Protein AF-A0A3A8Z750-F1 (afdb_monomer)

Mean predicted aligned error: 11.38 Å

Solvent-accessible surface area (backbone atoms only — not comparable to full-atom values): 9007 Å² total; per-residue (Å²): 142,83,85,89,85,87,78,86,77,90,74,85,86,83,93,83,89,53,94,69,50,56,61,55,52,51,47,48,49,50,58,48,46,75,74,40,60,53,28,70,48,101,90,44,81,44,61,47,42,86,49,72,64,25,49,49,54,48,50,43,41,75,72,67,35,56,34,18,37,61,33,31,79,100,75,48,74,70,70,60,39,34,72,31,28,74,56,58,64,84,42,88,62,36,44,39,32,52,20,48,86,62,98,58,68,35,32,43,37,34,25,33,62,43,86,90,65,70,56,27,20,26,62,22,57,66,32,93,92,22,64,18,55,38,61,28,38,38,36,41,62,63,40,52,50,73,76,48,76,43,69,58,90,119

Structure (mmCIF, N/CA/C/O backbone):
data_AF-A0A3A8Z750-F1
#
_entry.id   AF-A0A3A8Z750-F1
#
loop_
_atom_site.group_PDB
_atom_site.id
_atom_site.type_symbol
_atom_site.label_atom_id
_atom_site.label_alt_id
_atom_site.label_comp_id
_atom_site.label_asym_id
_atom_site.label_entity_id
_atom_site.label_seq_id
_atom_site.pdbx_PDB_ins_code
_atom_site.Cartn_x
_atom_site.Cartn_y
_atom_site.Cartn_z
_atom_site.occupancy
_atom_site.B_iso_or_equiv
_atom_site.auth_seq_id
_atom_site.auth_comp_id
_atom_site.auth_asym_id
_atom_site.auth_atom_id
_atom_site.pdbx_PDB_model_num
ATOM 1 N N . MET A 1 1 ? -1.100 32.991 44.584 1.00 43.75 1 MET A N 1
ATOM 2 C CA . MET A 1 1 ? -0.904 33.542 43.227 1.00 43.75 1 MET A CA 1
ATOM 3 C C . MET A 1 1 ? 0.562 33.380 42.850 1.00 43.75 1 MET A C 1
ATOM 5 O O . MET A 1 1 ? 1.384 34.099 43.400 1.00 43.75 1 MET A O 1
ATOM 9 N N . ARG A 1 2 ? 0.875 32.387 42.008 1.00 34.81 2 ARG A N 1
ATOM 10 C CA . ARG A 1 2 ? 1.915 32.371 40.961 1.00 34.81 2 ARG A CA 1
ATOM 11 C C . ARG A 1 2 ? 1.995 30.949 40.407 1.00 34.81 2 ARG A C 1
ATOM 13 O O . ARG A 1 2 ? 2.361 30.015 41.109 1.00 34.81 2 ARG A O 1
ATOM 20 N N . ASP A 1 3 ? 1.528 30.859 39.175 1.00 40.97 3 ASP A N 1
ATOM 21 C CA . ASP A 1 3 ? 1.593 29.722 38.272 1.00 40.97 3 ASP A CA 1
ATOM 22 C C . ASP A 1 3 ? 2.973 29.667 37.588 1.00 40.97 3 ASP A C 1
ATOM 24 O O . ASP A 1 3 ? 3.748 30.622 37.685 1.00 40.97 3 ASP A O 1
ATOM 28 N N . VAL A 1 4 ? 3.177 28.606 36.799 1.00 41.97 4 VAL A N 1
ATOM 29 C CA . VAL A 1 4 ? 4.266 28.338 35.831 1.00 41.97 4 VAL A CA 1
ATOM 30 C C . VAL A 1 4 ? 5.440 27.492 36.346 1.00 41.97 4 VAL A C 1
ATOM 32 O O . VAL A 1 4 ? 6.392 27.981 36.945 1.00 41.97 4 VAL A O 1
ATOM 35 N N . LEU A 1 5 ? 5.433 26.218 35.936 1.00 34.69 5 LEU A N 1
ATOM 36 C CA . LEU A 1 5 ? 6.649 25.466 35.617 1.00 34.69 5 LEU A CA 1
ATOM 37 C C . LEU A 1 5 ? 6.402 24.593 34.378 1.00 34.69 5 LEU A C 1
ATOM 39 O O . LEU A 1 5 ? 5.949 23.453 34.429 1.00 34.69 5 LEU A O 1
ATOM 43 N N . THR A 1 6 ? 6.680 25.203 33.231 1.00 46.16 6 THR A N 1
ATOM 44 C CA . THR A 1 6 ? 7.028 24.550 31.969 1.00 46.16 6 THR A CA 1
ATOM 45 C C . THR A 1 6 ? 8.271 23.678 32.132 1.00 46.16 6 THR A C 1
ATOM 47 O O . THR A 1 6 ? 9.254 24.129 32.716 1.00 46.16 6 THR A O 1
ATOM 50 N N . GLY A 1 7 ? 8.273 22.499 31.502 1.00 31.23 7 GLY A N 1
ATOM 51 C CA . GLY A 1 7 ? 9.515 21.823 31.120 1.00 31.23 7 GLY A CA 1
ATOM 52 C C . GLY A 1 7 ? 9.517 20.309 31.293 1.00 31.23 7 GLY A C 1
ATOM 53 O O . GLY A 1 7 ? 10.269 19.794 32.111 1.00 31.23 7 GLY A O 1
ATOM 54 N N . VAL A 1 8 ? 8.754 19.568 30.481 1.00 39.09 8 VAL A N 1
ATOM 55 C CA . VAL A 1 8 ? 9.143 18.178 30.192 1.00 39.09 8 VAL A CA 1
ATOM 56 C C . VAL A 1 8 ? 10.177 18.235 29.076 1.00 39.09 8 VAL A C 1
ATOM 58 O O . VAL A 1 8 ? 9.853 18.403 27.901 1.00 39.09 8 VAL A O 1
ATOM 61 N N . VAL A 1 9 ? 11.439 18.154 29.488 1.00 33.75 9 VAL A N 1
ATOM 62 C CA . VAL A 1 9 ? 12.595 17.946 28.620 1.00 33.75 9 VAL A CA 1
ATOM 63 C C . VAL A 1 9 ? 12.466 16.559 27.991 1.00 33.75 9 VAL A C 1
ATOM 65 O O . VAL A 1 9 ? 12.569 15.543 28.672 1.00 33.75 9 VAL A O 1
ATOM 68 N N . VAL A 1 10 ? 12.238 16.510 26.679 1.00 44.19 10 VAL A N 1
ATOM 69 C CA . VAL A 1 10 ? 12.458 15.303 25.872 1.00 44.19 10 VAL A CA 1
ATOM 70 C C . VAL A 1 10 ? 13.932 15.316 25.468 1.00 44.19 10 VAL A C 1
ATOM 72 O O . VAL A 1 10 ? 14.299 15.841 24.421 1.00 44.19 10 VAL A O 1
ATOM 75 N N . GLY A 1 11 ? 14.783 14.810 26.360 1.00 30.34 11 GLY A N 1
ATOM 76 C CA . GLY A 1 11 ? 16.201 14.557 26.116 1.00 30.34 11 GLY A CA 1
ATOM 77 C C . GLY A 1 11 ? 16.417 13.066 25.877 1.00 30.34 11 GLY A C 1
ATOM 78 O O . GLY A 1 11 ? 15.990 12.243 26.683 1.00 30.34 11 GLY A O 1
ATOM 79 N N . GLY A 1 12 ? 17.019 12.723 24.740 1.00 32.91 12 GLY A N 1
ATOM 80 C CA . GLY A 1 12 ? 17.387 11.352 24.400 1.00 32.91 12 GLY A CA 1
ATOM 81 C C . GLY A 1 12 ? 18.725 10.902 24.998 1.00 32.91 12 GLY A C 1
ATOM 82 O O . GLY A 1 12 ? 19.451 11.691 25.592 1.00 32.91 12 GLY A O 1
ATOM 83 N N . LEU A 1 13 ? 19.039 9.639 24.681 1.00 38.62 13 LEU A N 1
ATOM 84 C CA . LEU A 1 13 ? 20.291 8.885 24.853 1.00 38.62 13 LEU A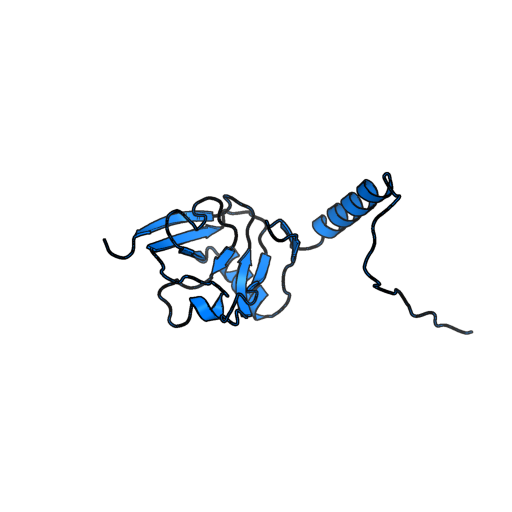 CA 1
ATOM 85 C C . LEU A 1 13 ? 20.601 8.270 26.225 1.00 38.62 13 LEU A C 1
ATOM 87 O O . LEU A 1 13 ? 20.612 8.932 27.252 1.00 38.62 13 LEU A O 1
ATOM 91 N N . GLY A 1 14 ? 21.038 7.007 26.163 1.00 27.53 14 GLY A N 1
ATOM 92 C CA . GLY A 1 14 ? 22.084 6.505 27.053 1.00 27.53 14 GLY A CA 1
ATOM 93 C C . GLY A 1 14 ? 21.645 5.412 28.013 1.00 27.53 14 GLY A C 1
ATOM 94 O O . GLY A 1 14 ? 21.078 5.663 29.064 1.00 27.53 14 GLY A O 1
ATOM 95 N N . SER A 1 15 ? 21.963 4.182 27.640 1.00 45.00 15 SER A N 1
ATOM 96 C CA . SER A 1 15 ? 21.886 2.944 28.411 1.00 45.00 15 SER A CA 1
ATOM 97 C C . SER A 1 15 ? 22.557 2.996 29.790 1.00 45.00 15 SER A C 1
ATOM 99 O O . SER A 1 15 ? 23.734 3.329 29.870 1.00 45.00 15 SER A O 1
ATOM 101 N N . ALA A 1 16 ? 21.836 2.545 30.825 1.00 38.50 16 ALA A N 1
ATOM 102 C CA . ALA A 1 16 ? 22.225 1.505 31.796 1.00 38.50 16 ALA A CA 1
ATOM 103 C C . ALA A 1 16 ? 21.460 1.693 33.119 1.00 38.50 16 ALA A C 1
ATOM 105 O O . ALA A 1 16 ? 21.566 2.733 33.760 1.00 38.50 16 ALA A O 1
ATOM 106 N N . GLY A 1 17 ? 20.733 0.653 33.547 1.00 33.22 17 GLY A N 1
ATOM 107 C CA . GLY A 1 17 ? 20.368 0.488 34.958 1.00 33.22 17 GLY A CA 1
ATOM 108 C C . GLY A 1 17 ? 18.890 0.551 35.340 1.00 33.22 17 GLY A C 1
ATOM 109 O O . GLY A 1 17 ? 18.599 1.088 36.395 1.00 33.22 17 GLY A O 1
ATOM 110 N N . PHE A 1 18 ? 17.950 -0.029 34.580 1.00 37.72 18 PHE A N 1
ATOM 111 C CA . PHE A 1 18 ? 16.591 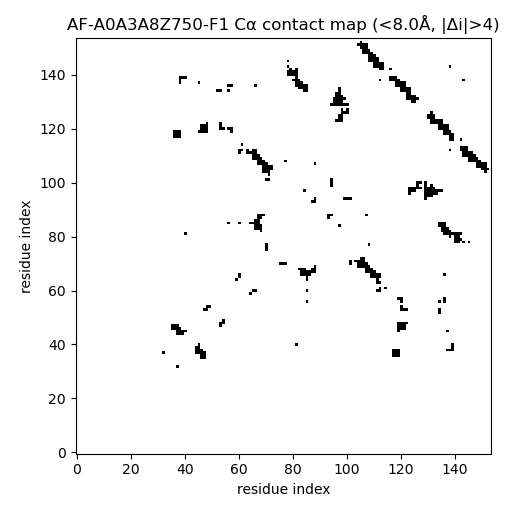-0.253 35.108 1.00 37.72 18 PHE A CA 1
ATOM 112 C C . PHE A 1 18 ? 15.945 -1.537 34.564 1.00 37.72 18 PHE A C 1
ATOM 114 O O . PHE A 1 18 ? 15.031 -1.491 33.742 1.00 37.72 18 PHE A O 1
ATOM 121 N N . TYR A 1 19 ? 16.360 -2.702 35.069 1.00 44.25 19 TYR A N 1
ATOM 122 C CA . TYR A 1 19 ? 15.699 -3.983 34.758 1.00 44.25 19 TYR A CA 1
ATOM 123 C C . TYR A 1 19 ? 14.230 -4.060 35.242 1.00 44.25 19 TYR A C 1
ATOM 125 O O . TYR A 1 19 ? 13.500 -4.957 34.835 1.00 44.25 19 TYR A O 1
ATOM 133 N N . GLY A 1 20 ? 13.761 -3.093 36.044 1.00 43.38 20 GLY A N 1
ATOM 134 C CA . GLY A 1 20 ? 12.347 -2.938 36.418 1.00 43.38 20 GLY A CA 1
ATOM 135 C C . GLY A 1 20 ? 11.563 -1.897 35.603 1.00 43.38 20 GLY A C 1
ATOM 136 O O . GLY A 1 20 ? 10.343 -2.008 35.492 1.00 43.38 20 GLY A O 1
ATOM 137 N N . ALA A 1 21 ? 12.228 -0.906 34.992 1.00 48.88 21 ALA A N 1
ATOM 138 C CA . ALA A 1 21 ? 11.529 0.146 34.249 1.00 48.88 21 ALA A CA 1
ATOM 139 C C . ALA A 1 21 ? 11.037 -0.340 32.885 1.00 48.88 21 ALA A C 1
ATOM 141 O O . ALA A 1 21 ? 10.003 0.149 32.451 1.00 48.88 21 ALA A O 1
ATOM 142 N N . GLY A 1 22 ? 11.706 -1.333 32.274 1.00 47.81 22 GLY A N 1
ATOM 143 C CA . GLY A 1 22 ? 11.341 -1.961 30.992 1.00 47.81 22 GLY A CA 1
ATOM 144 C C . GLY A 1 22 ? 9.889 -2.451 30.936 1.00 47.81 22 GLY A C 1
ATOM 145 O O . GLY A 1 22 ? 9.154 -2.139 30.010 1.00 47.81 22 GLY A O 1
ATOM 146 N N . LYS A 1 23 ? 9.414 -3.116 31.993 1.00 51.75 23 LYS A N 1
ATOM 147 C CA . LYS A 1 23 ? 8.023 -3.595 32.068 1.00 51.75 23 LYS A CA 1
ATOM 148 C C . LYS A 1 23 ? 7.013 -2.461 32.216 1.00 51.75 23 LYS A C 1
ATOM 150 O O . LYS A 1 23 ? 5.919 -2.556 31.674 1.00 51.75 23 LYS A O 1
ATOM 155 N N . ALA A 1 24 ? 7.363 -1.401 32.945 1.00 52.44 24 ALA A N 1
ATOM 156 C CA . ALA A 1 24 ? 6.486 -0.252 33.148 1.00 52.44 24 ALA A CA 1
ATOM 157 C C . ALA A 1 24 ? 6.425 0.642 31.902 1.00 52.44 24 ALA A C 1
ATOM 159 O O . ALA A 1 24 ? 5.350 1.127 31.566 1.00 52.44 24 ALA A O 1
ATOM 160 N N . VAL A 1 25 ? 7.540 0.812 31.183 1.00 54.00 25 VAL A N 1
ATOM 161 C CA . VAL A 1 25 ? 7.572 1.475 29.873 1.00 54.00 25 VAL A CA 1
ATOM 162 C C . VAL A 1 25 ? 6.858 0.627 28.825 1.00 54.00 25 VAL A C 1
ATOM 164 O O . VAL A 1 25 ? 6.008 1.174 28.142 1.00 54.00 25 VAL A O 1
ATOM 167 N N . ASP A 1 26 ? 7.047 -0.692 28.772 1.00 54.62 26 ASP A N 1
ATOM 168 C CA . ASP A 1 26 ? 6.291 -1.586 27.879 1.00 54.62 26 ASP A CA 1
ATOM 169 C C . ASP A 1 26 ? 4.794 -1.610 28.206 1.00 54.62 26 ASP A C 1
ATOM 171 O O . ASP A 1 26 ? 3.966 -1.628 27.302 1.00 54.62 26 ASP A O 1
ATOM 175 N N . ALA A 1 27 ? 4.415 -1.564 29.485 1.00 54.47 27 ALA A N 1
ATOM 176 C CA . ALA A 1 27 ? 3.020 -1.477 29.908 1.00 54.47 27 ALA A CA 1
ATOM 177 C C . ALA A 1 27 ? 2.425 -0.088 29.641 1.00 54.47 27 ALA A C 1
ATOM 179 O O . ALA A 1 27 ? 1.265 0.012 29.250 1.00 54.47 27 ALA A O 1
ATOM 180 N N . LEU A 1 28 ? 3.202 0.988 29.794 1.00 54.81 28 LEU A N 1
ATOM 181 C CA . LEU A 1 28 ? 2.785 2.345 29.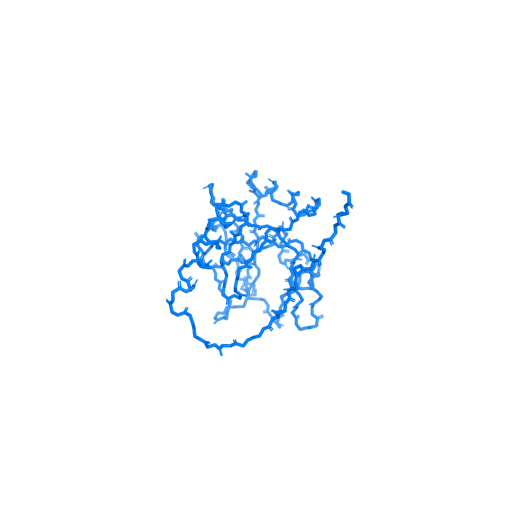446 1.00 54.81 28 LEU A CA 1
ATOM 182 C C . LEU A 1 28 ? 2.650 2.489 27.928 1.00 54.81 28 LEU A C 1
ATOM 184 O O . LEU A 1 28 ? 1.636 3.000 27.463 1.00 54.81 28 LEU A O 1
ATOM 188 N N . TRP A 1 29 ? 3.600 1.976 27.147 1.00 52.97 29 TRP A N 1
ATOM 189 C CA . TRP A 1 29 ? 3.508 1.888 25.693 1.00 52.97 29 TRP A CA 1
ATOM 190 C C . TRP A 1 29 ? 2.391 0.954 25.262 1.00 52.97 29 TRP A C 1
ATOM 192 O O . TRP A 1 29 ? 1.677 1.318 24.347 1.00 52.97 29 TRP A O 1
ATOM 202 N N . GLY A 1 30 ? 2.151 -0.169 25.934 1.00 51.78 30 GLY A N 1
ATOM 203 C CA . GLY A 1 30 ? 1.038 -1.083 25.667 1.00 51.78 30 GLY A CA 1
ATOM 204 C C . GLY A 1 30 ? -0.327 -0.465 25.985 1.00 51.78 30 GLY A C 1
ATOM 205 O O . GLY A 1 30 ? -1.272 -0.601 25.211 1.00 51.78 30 GLY A O 1
ATOM 206 N N . SER A 1 31 ? -0.426 0.302 27.071 1.00 52.25 31 SER A N 1
ATOM 207 C CA . SER A 1 31 ? -1.646 0.992 27.514 1.00 52.25 31 SER A CA 1
ATOM 208 C C . SER A 1 31 ? -1.932 2.256 26.686 1.00 52.25 31 SER A C 1
ATOM 210 O O . SER A 1 31 ? -3.076 2.547 26.325 1.00 52.25 31 SER A O 1
ATOM 212 N N . VAL A 1 32 ? -0.887 2.976 26.269 1.00 48.56 32 VAL A N 1
ATOM 213 C CA . VAL A 1 32 ? -0.969 4.080 25.301 1.00 48.56 32 VAL A CA 1
ATOM 214 C C . VAL A 1 32 ? -1.181 3.554 23.878 1.00 48.56 32 VAL A C 1
ATOM 216 O O . VAL A 1 32 ? -1.903 4.185 23.105 1.00 48.56 32 VAL A O 1
ATOM 219 N N . ALA A 1 33 ? -0.642 2.383 23.533 1.00 46.56 33 ALA A N 1
ATOM 220 C CA . ALA A 1 33 ? -0.872 1.720 22.254 1.00 46.56 33 ALA A CA 1
ATOM 221 C C . ALA A 1 33 ? -2.278 1.140 22.139 1.00 46.56 33 ALA A C 1
ATOM 223 O O . ALA A 1 33 ? -2.869 1.180 21.064 1.00 46.56 33 ALA A O 1
ATOM 224 N N . GLY A 1 34 ? -2.880 0.732 23.258 1.00 45.34 34 GLY A N 1
ATOM 225 C CA . GLY A 1 34 ? -4.312 0.457 23.343 1.00 45.34 34 GLY A CA 1
ATOM 226 C C . GLY A 1 34 ? -5.185 1.668 22.981 1.00 45.34 34 GLY A C 1
ATOM 227 O O . GLY A 1 34 ? -6.322 1.490 22.548 1.00 45.34 34 GLY A O 1
ATOM 228 N N . ARG A 1 35 ? -4.651 2.896 23.094 1.00 53.00 35 ARG A N 1
ATOM 229 C CA . ARG A 1 35 ? -5.348 4.164 22.797 1.00 53.00 35 ARG A CA 1
ATOM 230 C C . ARG A 1 35 ? -4.908 4.851 21.500 1.00 53.00 35 ARG A C 1
ATOM 232 O O . ARG A 1 35 ? -5.600 5.753 21.030 1.00 53.00 35 ARG A O 1
ATOM 239 N N . ARG A 1 36 ? -3.787 4.455 20.894 1.00 56.19 36 ARG A N 1
ATOM 240 C CA . ARG A 1 36 ? -3.269 5.041 19.648 1.00 56.19 36 ARG A CA 1
ATOM 241 C C . ARG A 1 36 ? -3.336 4.012 18.526 1.00 56.19 36 ARG A C 1
ATOM 243 O O . ARG A 1 36 ? -2.909 2.879 18.671 1.00 56.19 36 ARG A O 1
ATOM 250 N N . ASN A 1 37 ? -3.866 4.425 17.377 1.00 81.88 37 ASN A N 1
ATOM 251 C CA . ASN A 1 37 ? -3.791 3.640 16.148 1.00 81.88 37 ASN A CA 1
ATOM 252 C C . ASN A 1 37 ? -2.303 3.460 15.783 1.00 81.88 37 ASN A C 1
ATOM 254 O O . ASN A 1 37 ? -1.699 4.399 15.258 1.00 81.88 37 ASN A O 1
ATOM 258 N N . LEU A 1 38 ? -1.730 2.297 16.098 1.00 90.44 38 LEU A N 1
ATOM 259 C CA . LEU A 1 38 ? -0.325 1.941 15.891 1.00 90.44 38 LEU A CA 1
ATOM 260 C C . LEU A 1 38 ? -0.212 0.552 15.262 1.00 90.44 38 LEU A C 1
ATOM 262 O O . LEU A 1 38 ? -1.092 -0.287 15.456 1.00 90.44 38 LEU A O 1
ATOM 266 N N . VAL A 1 39 ? 0.886 0.319 14.550 1.00 92.38 39 VAL A N 1
ATOM 267 C CA . VAL A 1 39 ? 1.269 -0.987 14.003 1.00 92.38 39 VAL A CA 1
ATOM 268 C C . VAL A 1 39 ? 2.767 -1.182 14.210 1.00 92.38 39 VAL A C 1
ATOM 270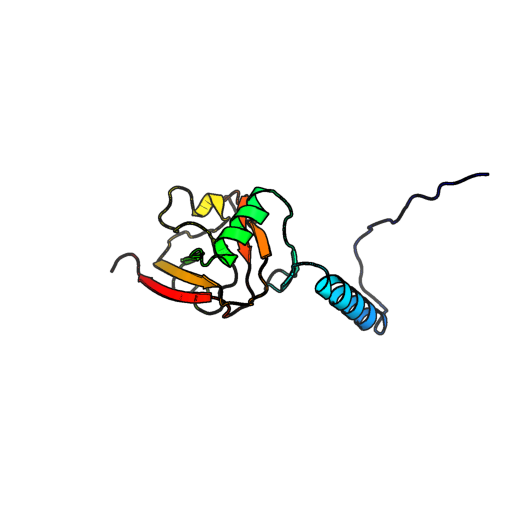 O O . VAL A 1 39 ? 3.551 -0.282 13.918 1.00 92.38 39 VAL A O 1
ATOM 273 N N . GLU A 1 40 ? 3.167 -2.344 14.715 1.00 92.00 40 GLU A N 1
ATOM 274 C CA . GLU A 1 40 ? 4.574 -2.731 14.811 1.00 92.00 40 GLU A CA 1
ATOM 275 C C . GLU A 1 40 ? 5.125 -3.095 13.427 1.00 92.00 40 GLU A C 1
ATOM 277 O O . GLU A 1 40 ? 4.462 -3.772 12.637 1.00 92.00 40 GLU A O 1
ATOM 282 N N . THR A 1 41 ? 6.334 -2.629 13.120 1.00 91.38 41 THR A N 1
ATOM 283 C CA . THR A 1 41 ? 7.034 -2.914 11.862 1.00 91.38 41 THR A CA 1
ATOM 284 C C . THR A 1 41 ? 8.495 -3.275 12.143 1.00 91.38 41 THR A C 1
ATOM 286 O O . THR A 1 41 ? 9.003 -2.910 13.204 1.00 91.38 41 THR A O 1
ATOM 289 N N . PRO A 1 42 ? 9.221 -3.883 11.184 1.00 88.88 42 PRO A N 1
ATOM 290 C CA . PRO A 1 42 ? 10.660 -4.123 11.289 1.00 88.88 42 PRO A CA 1
ATOM 291 C C . PRO A 1 42 ? 11.504 -2.877 11.589 1.00 88.88 42 PRO A C 1
ATOM 293 O O . PRO A 1 42 ? 12.641 -3.001 12.028 1.00 88.88 42 PRO A O 1
ATOM 296 N N . TYR A 1 43 ? 10.961 -1.678 11.357 1.00 85.50 43 TYR A N 1
ATOM 297 C CA . TYR A 1 43 ? 11.627 -0.395 11.597 1.00 85.50 43 TYR A CA 1
ATOM 298 C C . TYR A 1 43 ? 11.114 0.317 12.861 1.00 85.50 43 TYR A C 1
ATOM 300 O O . TYR A 1 43 ? 11.356 1.508 13.046 1.00 85.50 43 TYR A O 1
ATOM 308 N N . GLY A 1 44 ? 10.370 -0.392 13.716 1.00 88.81 44 GLY A N 1
ATOM 309 C CA . GLY A 1 44 ? 9.756 0.132 14.933 1.00 88.81 44 GLY A CA 1
ATOM 310 C C . GLY A 1 44 ? 8.271 0.470 14.780 1.00 88.81 44 GLY A C 1
ATOM 311 O O . GLY A 1 44 ? 7.599 0.080 13.819 1.00 88.81 44 GLY A O 1
ATOM 312 N N . MET A 1 45 ? 7.734 1.193 15.763 1.00 89.62 45 MET A N 1
ATOM 313 C CA . MET A 1 45 ? 6.304 1.490 15.851 1.00 89.62 45 MET A CA 1
ATOM 314 C C . MET A 1 45 ? 5.864 2.531 14.815 1.00 89.62 45 MET A C 1
ATOM 316 O O . MET A 1 45 ? 6.281 3.689 14.844 1.00 89.62 45 MET A O 1
ATOM 320 N N . ALA A 1 46 ? 4.953 2.140 13.926 1.00 90.56 46 ALA A N 1
ATOM 321 C CA . ALA A 1 46 ? 4.294 3.036 12.990 1.00 90.56 46 ALA A CA 1
ATOM 322 C C . ALA A 1 46 ? 3.053 3.671 13.628 1.00 90.56 46 ALA A C 1
ATOM 324 O O . ALA A 1 46 ? 2.174 2.975 14.135 1.00 90.56 46 ALA A O 1
ATOM 325 N N . VAL A 1 47 ? 2.958 5.002 13.571 1.00 91.56 47 VAL A N 1
ATOM 326 C CA . VAL A 1 47 ? 1.863 5.783 14.165 1.00 91.56 47 VAL A CA 1
ATOM 327 C C . VAL A 1 47 ? 0.936 6.320 13.077 1.00 91.56 47 VAL A C 1
ATOM 329 O O . VAL A 1 47 ? 1.393 6.811 12.045 1.00 91.56 47 VAL A O 1
ATOM 332 N N . GLN A 1 48 ? -0.374 6.283 13.322 1.00 94.50 48 GLN A N 1
ATOM 333 C CA . GLN A 1 48 ? -1.365 6.949 12.479 1.00 94.50 48 GLN A CA 1
ATOM 334 C C . GLN A 1 48 ? -1.096 8.451 12.340 1.00 94.50 48 GLN A C 1
ATOM 336 O O . GLN A 1 48 ? -1.059 9.181 13.330 1.00 94.50 48 GLN A O 1
ATOM 341 N N . ASN A 1 49 ? -1.053 8.931 11.098 1.00 93.56 49 ASN A N 1
ATOM 342 C CA . ASN A 1 49 ? -1.075 10.358 10.804 1.00 93.56 49 ASN A CA 1
ATOM 343 C C . ASN A 1 49 ? -2.521 10.900 10.808 1.00 93.56 49 ASN A C 1
ATOM 345 O O . ASN A 1 49 ? -3.447 10.238 10.340 1.00 93.56 49 ASN A O 1
ATOM 349 N N . ASN A 1 50 ? -2.737 12.103 11.346 1.00 91.69 50 ASN A N 1
ATOM 350 C CA . ASN A 1 50 ? -4.069 12.703 11.496 1.00 91.69 50 ASN A CA 1
ATOM 351 C C . ASN A 1 50 ? -4.482 13.654 10.361 1.00 91.69 50 ASN A C 1
ATOM 353 O O . ASN A 1 50 ? -5.562 14.243 10.447 1.00 91.69 50 ASN A O 1
ATOM 357 N N . SER A 1 51 ? -3.671 13.800 9.310 1.00 94.19 51 SER A N 1
ATOM 358 C CA . SER A 1 51 ? -4.009 14.644 8.164 1.00 94.19 51 SER A CA 1
ATOM 359 C C . SER A 1 51 ? -5.325 14.210 7.508 1.00 94.19 51 SER A C 1
ATOM 361 O O . SER A 1 51 ? -5.745 13.047 7.573 1.00 94.19 51 SER A O 1
ATOM 363 N N . LYS A 1 52 ? -5.995 15.163 6.851 1.00 95.88 52 LYS A N 1
ATOM 364 C CA . LYS A 1 52 ? -7.244 14.909 6.116 1.00 95.88 52 LYS A CA 1
ATOM 365 C C . LYS A 1 52 ? -7.061 13.797 5.080 1.00 95.88 52 LYS A C 1
ATOM 367 O O . LYS A 1 52 ? -7.919 12.927 4.952 1.00 95.88 52 LYS A O 1
ATOM 372 N N . GLU A 1 53 ? -5.928 13.805 4.385 1.00 94.81 53 GLU A N 1
ATOM 373 C CA . GLU A 1 53 ? -5.585 12.803 3.380 1.00 94.81 53 GLU A CA 1
ATOM 374 C C . GLU A 1 53 ? -5.371 11.416 3.999 1.00 94.81 53 GLU A C 1
ATOM 376 O O . GLU A 1 53 ? -5.986 10.447 3.550 1.00 94.81 53 GLU A O 1
ATOM 381 N N . ALA A 1 54 ? -4.618 11.322 5.102 1.00 95.19 54 ALA A N 1
ATOM 382 C CA . ALA A 1 54 ? -4.411 10.063 5.815 1.00 95.19 54 ALA A CA 1
ATOM 383 C C . ALA A 1 54 ? -5.743 9.441 6.262 1.00 95.19 54 ALA A C 1
ATOM 385 O O . ALA A 1 54 ? -5.993 8.247 6.056 1.00 95.19 54 ALA A O 1
ATOM 386 N N . ARG A 1 55 ? -6.645 10.261 6.814 1.00 96.12 55 ARG A N 1
ATOM 387 C CA . ARG A 1 55 ? -7.990 9.828 7.224 1.00 96.12 55 ARG A CA 1
ATOM 388 C C . ARG A 1 55 ? -8.855 9.402 6.038 1.00 96.12 55 ARG A C 1
ATOM 390 O O . ARG A 1 55 ? -9.598 8.428 6.164 1.00 96.12 55 ARG A O 1
ATOM 397 N N . ARG A 1 56 ? -8.746 10.082 4.891 1.00 97.50 56 ARG A N 1
ATOM 398 C CA . ARG A 1 56 ? -9.457 9.719 3.654 1.00 97.50 56 ARG A CA 1
ATOM 399 C C . ARG A 1 56 ? -9.033 8.339 3.158 1.00 97.50 56 ARG A C 1
ATOM 401 O O . ARG A 1 56 ? -9.904 7.502 2.938 1.00 97.50 56 ARG A O 1
ATOM 408 N N . ILE A 1 57 ? -7.729 8.076 3.053 1.00 97.62 57 ILE A N 1
ATOM 409 C CA . ILE A 1 57 ? -7.220 6.758 2.637 1.00 97.62 57 ILE A CA 1
ATOM 410 C C . ILE A 1 57 ? -7.625 5.674 3.639 1.00 97.62 57 ILE A C 1
ATOM 412 O O . ILE A 1 57 ? -8.078 4.601 3.250 1.00 97.62 57 ILE A O 1
ATOM 416 N N . LYS A 1 58 ? -7.573 5.974 4.941 1.00 96.75 58 LYS A N 1
ATOM 417 C CA . LYS A 1 58 ? -8.035 5.036 5.971 1.00 96.75 58 LYS A CA 1
ATOM 418 C C . LYS A 1 58 ? -9.515 4.684 5.816 1.00 96.75 58 LYS A C 1
ATOM 420 O O . LYS A 1 58 ? -9.879 3.523 5.987 1.00 96.75 58 LYS A O 1
ATOM 425 N N . LYS A 1 59 ? -10.368 5.661 5.490 1.00 97.00 59 LYS A N 1
ATOM 426 C CA . LYS A 1 59 ? -11.788 5.422 5.200 1.00 97.00 59 LYS A CA 1
ATOM 427 C C . LYS A 1 59 ? -11.963 4.566 3.942 1.00 97.00 59 LYS A C 1
ATOM 429 O O . LYS A 1 59 ? -12.711 3.600 4.008 1.00 97.00 59 LYS A O 1
ATOM 434 N N . TYR A 1 60 ? 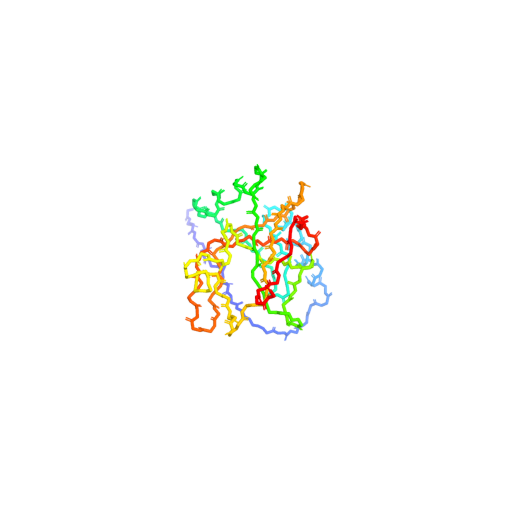-11.244 4.878 2.863 1.00 97.62 60 TYR A N 1
ATOM 435 C CA . TYR A 1 60 ? -11.259 4.104 1.616 1.00 97.62 60 TYR A CA 1
ATOM 436 C C . TYR A 1 60 ? -10.945 2.620 1.864 1.00 97.62 60 TYR A C 1
ATOM 438 O O . TYR A 1 60 ? -11.754 1.762 1.529 1.00 97.62 60 TYR A O 1
ATOM 446 N N . VAL A 1 61 ? -9.849 2.310 2.564 1.00 97.69 61 VAL A N 1
ATOM 447 C CA . VAL A 1 61 ? -9.479 0.915 2.865 1.00 97.69 61 VAL A CA 1
ATOM 448 C C . VAL A 1 61 ? -10.498 0.235 3.783 1.00 97.69 61 VAL A C 1
ATOM 450 O O . VAL A 1 61 ? -10.880 -0.907 3.543 1.00 97.69 61 VAL A O 1
ATOM 453 N N . LYS A 1 62 ? -11.026 0.939 4.796 1.00 95.94 62 LYS A N 1
ATOM 454 C CA . LYS A 1 62 ? -12.101 0.402 5.655 1.00 95.94 62 LYS A CA 1
ATOM 455 C C . LYS A 1 62 ? -13.385 0.066 4.890 1.00 95.94 62 LYS A C 1
ATOM 457 O O . LYS A 1 62 ? -14.159 -0.757 5.367 1.00 95.94 62 LYS A O 1
ATOM 462 N N . GLN A 1 63 ? -13.622 0.716 3.755 1.00 96.44 63 GLN A N 1
ATOM 463 C CA . GLN A 1 63 ? -14.781 0.494 2.891 1.00 96.44 63 GLN A CA 1
ATOM 464 C C . GLN A 1 63 ? -14.537 -0.590 1.828 1.00 96.44 63 GLN A C 1
ATOM 466 O O . GLN A 1 63 ? -15.363 -0.745 0.937 1.00 96.44 63 GLN A O 1
ATOM 471 N N . GLY A 1 64 ? -13.434 -1.343 1.917 1.00 95.81 64 GLY A N 1
ATOM 472 C CA . GLY A 1 64 ? -13.084 -2.367 0.929 1.00 95.81 64 GLY A CA 1
ATOM 473 C C . GLY A 1 64 ? -12.273 -1.824 -0.245 1.00 95.81 64 GLY A C 1
ATOM 474 O O . GLY A 1 64 ? -12.238 -2.438 -1.302 1.00 95.81 64 GLY A O 1
ATOM 475 N N . GLY A 1 65 ? -11.624 -0.669 -0.084 1.00 97.81 65 GLY A N 1
ATOM 476 C CA . GLY A 1 65 ? -10.663 -0.170 -1.058 1.00 97.81 65 GLY A CA 1
ATOM 477 C C . GLY A 1 65 ? -9.474 -1.119 -1.213 1.00 97.81 65 GLY A C 1
ATOM 478 O O . GLY A 1 65 ? -8.892 -1.551 -0.215 1.00 97.81 65 GLY A O 1
ATOM 479 N N . MET A 1 66 ? -9.112 -1.423 -2.459 1.00 97.75 66 MET A N 1
ATOM 480 C CA . MET A 1 66 ? -7.963 -2.268 -2.772 1.00 97.75 66 MET A CA 1
ATOM 481 C C . MET A 1 66 ? -6.659 -1.553 -2.409 1.00 97.75 66 MET A C 1
ATOM 483 O O . MET A 1 66 ? -6.529 -0.338 -2.604 1.00 97.75 66 MET A O 1
ATOM 487 N N . VAL A 1 67 ? -5.711 -2.320 -1.881 1.00 97.94 67 VAL A N 1
ATOM 488 C CA . VAL A 1 67 ? -4.345 -1.892 -1.593 1.00 97.94 67 VAL A CA 1
ATOM 489 C C . VAL A 1 67 ? -3.375 -2.638 -2.493 1.00 97.94 67 VAL A C 1
ATOM 491 O O . VAL A 1 67 ? -3.623 -3.783 -2.868 1.00 97.94 67 VAL A O 1
ATOM 494 N N . TYR A 1 68 ? -2.267 -1.989 -2.824 1.00 97.00 68 TYR A N 1
ATOM 495 C CA . TYR A 1 68 ? -1.333 -2.464 -3.830 1.00 97.00 68 TYR A CA 1
ATOM 496 C C . TYR A 1 68 ? 0.100 -2.449 -3.325 1.00 97.00 68 TYR A C 1
ATOM 498 O O . TYR A 1 68 ? 0.459 -1.679 -2.429 1.00 97.00 68 TYR A O 1
ATOM 506 N N . ARG A 1 69 ? 0.936 -3.285 -3.934 1.00 94.25 69 ARG A N 1
ATOM 507 C CA . ARG A 1 69 ? 2.376 -3.299 -3.706 1.00 94.25 69 ARG A CA 1
ATOM 508 C C . ARG A 1 69 ? 3.095 -3.792 -4.954 1.00 94.25 69 ARG A C 1
ATOM 510 O O . ARG A 1 69 ? 2.718 -4.798 -5.544 1.00 94.25 69 ARG A O 1
ATOM 517 N N . GLY A 1 70 ? 4.145 -3.072 -5.323 1.00 91.75 70 GLY A N 1
ATOM 518 C CA . GLY A 1 70 ? 5.158 -3.542 -6.259 1.00 91.75 70 GLY A CA 1
ATOM 519 C C . GLY A 1 70 ? 6.324 -4.155 -5.495 1.00 91.75 70 GLY A C 1
ATOM 520 O O . GLY A 1 70 ? 6.569 -3.777 -4.344 1.00 91.75 70 GLY A O 1
ATOM 521 N N . GLY A 1 71 ? 7.043 -5.08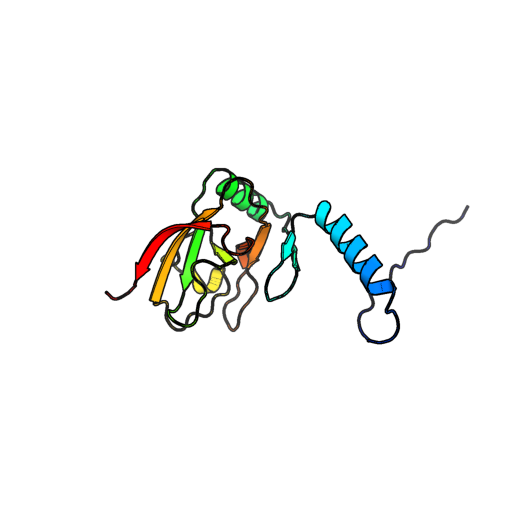0 -6.114 1.00 89.75 71 GLY A N 1
ATOM 522 C CA . GLY A 1 71 ? 8.255 -5.625 -5.522 1.00 89.75 71 GLY A CA 1
ATOM 523 C C . GLY A 1 71 ? 9.171 -6.308 -6.525 1.00 89.75 71 GLY A C 1
ATOM 524 O O . GLY A 1 71 ? 8.812 -6.545 -7.674 1.00 89.75 71 GLY A O 1
ATOM 525 N N . THR A 1 72 ? 10.375 -6.606 -6.052 1.00 88.62 72 THR A N 1
ATOM 526 C CA . THR A 1 72 ? 11.399 -7.394 -6.753 1.00 88.62 72 THR A CA 1
ATOM 527 C C . THR A 1 72 ? 11.375 -8.819 -6.195 1.00 88.62 72 THR A C 1
ATOM 529 O O . THR A 1 72 ? 11.402 -8.995 -4.967 1.00 88.62 72 THR A O 1
ATOM 532 N N . TYR A 1 73 ? 11.302 -9.829 -7.059 1.00 83.44 73 TYR A N 1
ATOM 533 C CA . TYR A 1 73 ? 11.275 -11.239 -6.673 1.00 83.44 73 TYR A CA 1
ATOM 534 C C . TYR A 1 73 ? 12.571 -11.619 -5.934 1.00 83.44 73 TYR A C 1
ATOM 536 O O . TYR A 1 73 ? 13.631 -11.043 -6.165 1.00 83.44 73 TYR A O 1
ATOM 544 N N . GLY A 1 74 ? 12.490 -12.514 -4.945 1.00 81.31 74 GLY A N 1
ATOM 545 C CA . GLY A 1 74 ? 13.637 -12.903 -4.105 1.00 81.31 74 GLY A CA 1
ATOM 546 C C . GLY A 1 74 ? 14.146 -11.842 -3.110 1.00 81.31 74 GLY A C 1
ATOM 547 O O . GLY A 1 74 ? 14.890 -12.184 -2.195 1.00 81.31 74 GLY A O 1
ATOM 548 N N . ARG A 1 75 ? 13.720 -10.574 -3.224 1.00 79.44 75 ARG A N 1
ATOM 549 C CA . ARG A 1 75 ? 14.112 -9.478 -2.312 1.00 79.44 75 ARG A CA 1
ATOM 550 C C . ARG A 1 75 ? 12.942 -8.915 -1.507 1.00 79.44 75 ARG A C 1
ATOM 552 O O . ARG A 1 75 ? 13.093 -8.590 -0.331 1.00 79.44 75 ARG A O 1
ATOM 559 N N . SER A 1 76 ? 11.783 -8.749 -2.140 1.00 79.00 76 SER A N 1
ATOM 560 C CA . SER A 1 76 ? 10.622 -8.074 -1.553 1.00 79.00 76 SER A CA 1
ATOM 561 C C . SER A 1 76 ? 9.607 -9.060 -0.981 1.00 79.00 76 SER A C 1
ATOM 563 O O . SER A 1 76 ? 9.196 -10.003 -1.651 1.00 79.00 76 SER A O 1
ATOM 565 N N . LYS A 1 77 ? 9.143 -8.775 0.239 1.00 81.00 77 LYS A N 1
ATOM 566 C CA . LYS A 1 77 ? 8.076 -9.503 0.944 1.00 81.00 77 LYS A CA 1
ATOM 567 C C . LYS A 1 77 ? 6.752 -9.469 0.165 1.00 81.00 77 LYS A C 1
ATOM 569 O O . LYS A 1 77 ? 6.393 -8.404 -0.347 1.00 81.00 77 LYS A O 1
ATOM 574 N N . ILE A 1 78 ? 6.049 -10.608 0.126 1.00 78.69 78 ILE A N 1
ATOM 575 C CA . ILE A 1 78 ? 4.786 -10.817 -0.612 1.00 78.69 78 ILE A CA 1
ATOM 576 C C . ILE A 1 78 ? 3.617 -10.977 0.376 1.00 78.69 78 ILE A C 1
ATOM 578 O O . ILE A 1 78 ? 2.900 -10.013 0.630 1.00 78.69 78 ILE A O 1
ATOM 582 N N . ALA A 1 79 ? 3.436 -12.162 0.972 1.00 74.50 79 ALA A N 1
ATOM 583 C CA . ALA A 1 79 ? 2.278 -12.463 1.825 1.00 74.50 79 ALA A CA 1
ATOM 584 C C . ALA A 1 79 ? 2.337 -11.783 3.207 1.00 74.50 79 ALA A C 1
ATOM 586 O O . ALA A 1 79 ? 1.323 -11.330 3.738 1.00 74.50 79 ALA A O 1
ATOM 587 N N . ASP A 1 80 ? 3.537 -11.651 3.768 1.00 85.25 80 ASP A N 1
ATOM 588 C CA . ASP A 1 80 ? 3.807 -11.011 5.056 1.00 85.25 80 ASP A CA 1
ATOM 589 C C . ASP A 1 80 ? 4.143 -9.514 4.918 1.00 85.25 80 ASP A C 1
ATOM 591 O O . ASP A 1 80 ? 4.619 -8.887 5.866 1.00 85.25 80 ASP A O 1
ATOM 595 N N . ALA A 1 81 ? 3.881 -8.918 3.750 1.00 90.38 81 ALA A N 1
ATOM 596 C CA . ALA A 1 81 ? 4.117 -7.503 3.513 1.00 90.38 81 ALA A CA 1
ATOM 597 C C . ALA A 1 81 ? 3.252 -6.611 4.419 1.00 90.38 81 ALA A C 1
ATOM 599 O O . ALA A 1 81 ? 2.073 -6.867 4.670 1.00 90.38 81 ALA A O 1
ATOM 600 N N . GLN A 1 82 ? 3.858 -5.520 4.886 1.00 94.81 82 GLN A N 1
ATOM 601 C CA . GLN A 1 82 ? 3.221 -4.576 5.805 1.00 94.81 82 GLN A CA 1
ATOM 602 C C . GLN A 1 82 ? 2.986 -3.195 5.203 1.00 94.81 82 GLN A C 1
ATOM 604 O O . GLN A 1 82 ? 2.201 -2.438 5.760 1.00 94.81 82 GLN A O 1
ATOM 609 N N 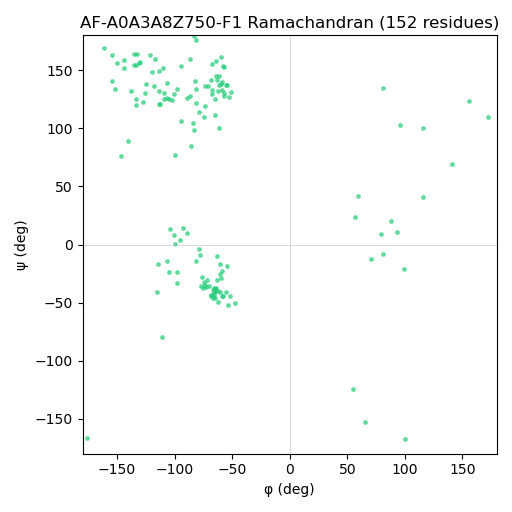. PHE A 1 83 ? 3.649 -2.861 4.094 1.00 94.88 83 PHE A N 1
ATOM 610 C CA . PHE A 1 83 ? 3.598 -1.536 3.473 1.00 94.88 83 PHE A CA 1
ATOM 611 C C . PHE A 1 83 ? 2.899 -1.618 2.124 1.00 94.88 83 PHE A C 1
ATOM 613 O O . PHE A 1 83 ? 3.356 -2.346 1.231 1.00 94.88 83 PHE A O 1
ATOM 620 N N . TRP A 1 84 ? 1.816 -0.856 2.001 1.00 96.94 84 TRP A N 1
ATOM 621 C CA . TRP A 1 84 ? 0.914 -0.876 0.858 1.00 96.94 84 TRP A CA 1
ATOM 622 C C . TRP A 1 84 ? 0.556 0.538 0.404 1.00 96.94 84 TRP A C 1
ATOM 624 O O . TRP A 1 84 ? 0.544 1.481 1.197 1.00 96.94 84 TRP A O 1
ATOM 634 N N . ALA A 1 85 ? 0.198 0.669 -0.867 1.00 97.12 85 ALA A N 1
ATOM 635 C CA . ALA A 1 85 ? -0.266 1.904 -1.478 1.00 97.12 85 ALA A CA 1
ATOM 636 C C . ALA A 1 85 ? -1.768 1.833 -1.815 1.00 97.12 85 ALA A C 1
ATOM 638 O O . ALA A 1 85 ? -2.287 0.750 -2.087 1.00 97.12 85 ALA A O 1
ATOM 639 N N . PRO A 1 86 ? -2.485 2.971 -1.834 1.00 96.88 86 PRO A N 1
ATOM 640 C CA . PRO A 1 86 ? -3.871 3.040 -2.300 1.00 96.88 86 PRO A CA 1
ATOM 641 C C . PRO A 1 86 ? -4.006 3.064 -3.833 1.00 96.88 86 PRO A C 1
ATOM 643 O O . PRO A 1 86 ? -5.125 3.076 -4.338 1.00 96.88 86 PRO A O 1
ATOM 646 N N . GLU A 1 87 ? -2.896 3.108 -4.574 1.00 95.62 87 GLU A N 1
ATOM 647 C CA . GLU A 1 87 ? -2.865 3.151 -6.040 1.00 95.62 87 GLU A CA 1
ATOM 648 C C . GLU A 1 87 ? -1.908 2.098 -6.612 1.00 95.62 87 GLU A C 1
ATOM 650 O O . GLU A 1 87 ? -0.988 1.652 -5.926 1.00 95.62 87 GLU A O 1
ATOM 655 N N . SER A 1 88 ? -2.124 1.714 -7.872 1.00 94.25 88 SER A N 1
ATOM 656 C CA . SER A 1 88 ? -1.329 0.687 -8.553 1.00 94.25 88 SER A CA 1
ATOM 657 C C . SER A 1 88 ? 0.146 1.098 -8.724 1.00 94.25 88 SER A C 1
ATOM 659 O O . SER A 1 88 ? 0.419 2.262 -9.030 1.00 94.25 88 SER A O 1
ATOM 661 N N . PRO A 1 89 ? 1.102 0.151 -8.633 1.00 93.00 89 PRO A N 1
ATOM 662 C CA . PRO A 1 89 ? 2.507 0.374 -8.969 1.00 93.00 89 PRO A CA 1
ATOM 663 C C . PRO A 1 89 ? 2.768 0.796 -10.417 1.00 93.00 89 PRO A C 1
ATOM 665 O O . PRO A 1 89 ? 3.833 1.334 -10.702 1.00 93.00 89 PRO A O 1
ATOM 668 N N . LEU A 1 90 ? 1.798 0.598 -11.318 1.00 91.25 90 LEU A N 1
ATOM 669 C CA . LEU A 1 90 ? 1.859 1.086 -12.702 1.00 91.25 90 LEU A CA 1
ATOM 670 C C . LEU A 1 90 ? 1.537 2.583 -12.830 1.00 91.25 90 LEU A C 1
ATOM 672 O O . LEU A 1 90 ? 1.705 3.161 -13.902 1.00 91.25 90 LEU A O 1
ATOM 676 N N . THR A 1 91 ? 1.076 3.236 -11.760 1.00 92.62 91 THR A N 1
ATOM 677 C CA . THR A 1 91 ? 0.837 4.679 -11.779 1.00 92.62 91 THR A CA 1
ATOM 678 C C . THR A 1 91 ? 2.157 5.438 -11.909 1.00 92.62 91 THR A C 1
ATOM 680 O O . THR A 1 91 ? 3.108 5.215 -11.155 1.00 92.62 91 THR A O 1
ATOM 683 N N . VAL A 1 92 ? 2.197 6.412 -12.823 1.00 89.94 92 VAL A N 1
ATOM 684 C CA . VAL A 1 92 ? 3.370 7.269 -13.040 1.00 89.94 92 VAL A CA 1
ATOM 685 C C . VAL A 1 92 ? 3.834 7.902 -11.721 1.00 89.94 92 VAL A C 1
ATOM 687 O O . VAL A 1 92 ? 3.061 8.523 -10.985 1.00 89.94 92 VAL A O 1
ATOM 690 N N . GLY A 1 93 ? 5.123 7.735 -11.417 1.00 89.25 93 GLY A N 1
ATOM 691 C CA . GLY A 1 93 ? 5.758 8.291 -10.222 1.00 89.25 93 GLY A CA 1
ATOM 692 C C . GLY A 1 93 ? 5.518 7.511 -8.925 1.00 89.25 93 GLY A C 1
ATOM 693 O O . GLY A 1 93 ? 5.911 8.007 -7.869 1.00 89.25 93 GLY A O 1
ATOM 694 N N . TYR A 1 94 ? 4.926 6.310 -8.977 1.00 91.25 94 TYR A N 1
ATOM 695 C CA . TYR A 1 94 ? 4.694 5.455 -7.804 1.00 91.25 94 TYR A CA 1
ATOM 696 C C . TYR A 1 94 ? 5.937 5.323 -6.911 1.00 91.25 94 TYR A C 1
ATOM 698 O O . TYR A 1 94 ? 5.873 5.592 -5.711 1.00 91.25 94 TYR A O 1
ATOM 706 N N . ALA A 1 95 ? 7.090 4.991 -7.503 1.00 88.50 95 ALA A N 1
ATOM 707 C CA . ALA A 1 95 ? 8.315 4.758 -6.743 1.00 88.50 95 ALA A CA 1
ATOM 708 C C . ALA A 1 95 ? 8.751 5.979 -5.918 1.00 88.50 95 ALA A C 1
ATOM 710 O O . ALA A 1 95 ? 9.038 5.888 -4.722 1.00 88.50 95 ALA A O 1
ATOM 711 N N . LYS A 1 96 ? 8.682 7.156 -6.546 1.00 88.75 96 LYS A N 1
ATOM 712 C CA . LYS A 1 96 ? 8.988 8.441 -5.918 1.00 88.75 96 LYS A CA 1
ATOM 713 C C . LYS A 1 96 ? 7.996 8.791 -4.806 1.00 88.75 96 LYS A C 1
ATOM 715 O O . LYS A 1 96 ? 8.419 9.267 -3.755 1.00 88.75 96 LYS A O 1
ATOM 720 N N . LYS A 1 97 ? 6.698 8.548 -5.029 1.00 90.94 97 LYS A N 1
ATOM 721 C CA . LYS A 1 97 ? 5.601 8.851 -4.092 1.00 90.94 97 LYS A CA 1
ATOM 722 C C . LYS A 1 97 ? 5.663 8.026 -2.807 1.00 90.94 97 LYS A C 1
ATOM 724 O O . LYS A 1 97 ? 5.460 8.579 -1.728 1.00 90.94 97 LYS A O 1
ATOM 729 N N . TYR A 1 98 ? 5.940 6.728 -2.923 1.00 90.00 98 TYR A N 1
ATOM 730 C CA . TYR A 1 98 ? 5.926 5.794 -1.790 1.00 90.00 98 TYR A CA 1
ATOM 731 C C . TYR A 1 98 ? 7.315 5.473 -1.241 1.00 90.00 98 TYR A C 1
ATOM 733 O O . TYR A 1 98 ? 7.436 4.600 -0.389 1.00 90.00 98 TYR A O 1
ATOM 741 N N . GLY A 1 99 ? 8.359 6.170 -1.705 1.00 79.19 99 GLY A N 1
ATOM 742 C CA . GLY A 1 99 ? 9.710 5.992 -1.175 1.00 79.19 99 GLY A CA 1
ATOM 743 C C . GLY A 1 99 ? 10.201 4.557 -1.345 1.00 79.19 99 GLY A C 1
ATOM 744 O O . GLY A 1 99 ? 10.774 3.988 -0.425 1.00 79.19 99 GLY A O 1
ATOM 745 N N . VAL A 1 100 ? 9.930 3.945 -2.497 1.00 79.38 100 VAL A N 1
ATOM 746 C CA . VAL A 1 100 ? 10.381 2.584 -2.800 1.00 79.38 100 VAL A CA 1
ATOM 747 C C . VAL A 1 100 ? 11.510 2.644 -3.814 1.00 79.38 100 VAL A C 1
ATOM 749 O O . VAL A 1 100 ? 11.391 3.271 -4.862 1.00 79.38 100 VAL A O 1
ATOM 752 N N . ASP A 1 101 ? 12.627 2.017 -3.471 1.00 69.69 101 ASP A N 1
ATOM 753 C CA . ASP A 1 101 ? 13.822 1.949 -4.305 1.00 69.69 101 ASP A CA 1
ATOM 754 C C . ASP A 1 101 ? 13.854 0.601 -5.029 1.00 69.69 101 ASP A C 1
ATOM 756 O O . ASP A 1 101 ? 14.507 -0.358 -4.607 1.00 69.69 101 ASP A O 1
ATOM 760 N N . PHE A 1 102 ? 13.041 0.502 -6.079 1.00 69.50 102 PHE A N 1
ATOM 761 C CA . PHE A 1 102 ? 13.103 -0.613 -7.011 1.00 69.50 102 PHE A CA 1
ATOM 762 C C . PHE A 1 102 ? 13.991 -0.180 -8.176 1.00 69.50 102 PHE A C 1
ATOM 764 O O . PHE A 1 102 ? 13.560 0.609 -9.012 1.00 69.50 102 PHE A O 1
ATOM 771 N N . GLY A 1 103 ? 15.219 -0.701 -8.252 1.00 65.81 103 GLY A N 1
ATOM 772 C CA . GLY A 1 103 ? 16.006 -0.619 -9.490 1.00 65.81 103 GLY A CA 1
ATOM 773 C C . GLY A 1 103 ? 15.287 -1.311 -10.659 1.00 65.81 103 GLY A C 1
ATOM 774 O O . GLY A 1 103 ? 15.421 -0.891 -11.802 1.00 65.81 103 GLY A O 1
ATOM 775 N N . GLN A 1 104 ? 14.469 -2.323 -10.341 1.00 75.06 104 GLN A N 1
ATOM 776 C CA . GLN A 1 104 ? 13.550 -3.030 -11.230 1.00 75.06 104 GLN A CA 1
ATOM 777 C C . GLN A 1 104 ? 12.398 -3.623 -10.395 1.00 75.06 104 GLN A C 1
ATOM 779 O O . GLN A 1 104 ? 12.614 -4.084 -9.268 1.00 75.06 104 GLN A O 1
ATOM 784 N N . MET A 1 105 ? 11.171 -3.566 -10.920 1.00 86.88 105 MET A N 1
ATOM 785 C CA . MET A 1 105 ? 9.980 -4.179 -10.324 1.00 86.88 105 MET A CA 1
ATOM 786 C C . MET A 1 105 ? 9.637 -5.438 -11.119 1.00 86.88 105 MET A C 1
ATOM 788 O O . MET A 1 105 ? 9.454 -5.348 -12.329 1.00 86.88 105 MET A O 1
ATOM 792 N N . ASP A 1 106 ? 9.526 -6.573 -10.433 1.00 89.88 106 ASP A N 1
ATOM 793 C CA . ASP A 1 106 ? 9.289 -7.880 -11.062 1.00 89.88 106 ASP A CA 1
ATOM 794 C C . ASP A 1 106 ? 7.850 -8.346 -10.883 1.00 89.88 106 ASP A C 1
ATOM 796 O O . ASP A 1 106 ? 7.369 -9.165 -11.654 1.00 89.88 106 ASP A O 1
ATOM 800 N N . TYR A 1 107 ? 7.152 -7.851 -9.859 1.00 91.69 107 TYR A N 1
ATOM 801 C CA . TYR A 1 107 ? 5.770 -8.234 -9.618 1.00 91.69 107 TYR A CA 1
ATOM 802 C C . TYR A 1 107 ? 4.915 -7.091 -9.093 1.00 91.69 107 TYR A C 1
ATOM 804 O O . TYR A 1 107 ? 5.389 -6.133 -8.471 1.00 91.69 107 TYR A O 1
ATOM 812 N N . ILE A 1 108 ? 3.611 -7.267 -9.282 1.00 93.69 108 ILE A N 1
ATOM 813 C CA . ILE A 1 108 ? 2.557 -6.457 -8.690 1.00 93.69 108 ILE A CA 1
ATOM 814 C C . ILE A 1 108 ? 1.597 -7.378 -7.955 1.00 93.69 108 ILE A C 1
ATOM 816 O O . ILE A 1 108 ? 1.089 -8.349 -8.511 1.00 93.69 108 ILE A O 1
ATOM 820 N N . ILE A 1 109 ? 1.309 -7.026 -6.708 1.00 95.12 109 ILE A N 1
ATOM 821 C CA . ILE A 1 109 ? 0.252 -7.647 -5.923 1.00 95.12 109 ILE A CA 1
ATOM 822 C C . ILE A 1 109 ? -0.786 -6.613 -5.520 1.00 95.12 109 ILE A C 1
ATOM 824 O O . ILE A 1 109 ? -0.473 -5.441 -5.280 1.00 95.12 109 ILE A O 1
ATOM 828 N N . GLY A 1 110 ? -2.026 -7.071 -5.418 1.00 96.69 110 GLY A N 1
ATOM 829 C CA . GLY A 1 110 ? -3.139 -6.275 -4.933 1.00 96.69 110 GLY A CA 1
ATOM 830 C C . GLY A 1 110 ? -4.106 -7.121 -4.124 1.00 96.69 110 GLY A C 1
ATOM 831 O O . GLY A 1 110 ? -4.220 -8.334 -4.318 1.00 96.69 110 GLY A O 1
ATOM 832 N N . GLY A 1 111 ? -4.793 -6.484 -3.185 1.00 97.44 111 GLY A N 1
ATOM 833 C CA . GLY A 1 111 ? -5.758 -7.177 -2.349 1.00 97.44 111 GLY A CA 1
ATOM 834 C C . GLY A 1 111 ? -6.517 -6.274 -1.397 1.00 97.44 111 GLY A C 1
ATOM 835 O O . GLY A 1 111 ? -6.486 -5.047 -1.508 1.00 97.44 111 GLY A O 1
ATOM 836 N N . TYR A 1 112 ? -7.196 -6.893 -0.439 1.00 98.19 112 TYR A N 1
ATOM 837 C CA . TYR A 1 112 ? -8.016 -6.192 0.543 1.00 98.19 112 TYR A CA 1
ATOM 838 C C . TYR A 1 112 ? -7.486 -6.421 1.950 1.00 98.19 112 TYR A C 1
ATOM 840 O O . TYR A 1 112 ? -7.147 -7.537 2.336 1.00 98.19 112 TYR A O 1
ATOM 848 N N . VAL A 1 113 ? -7.434 -5.360 2.753 1.00 97.44 113 VAL A N 1
ATOM 849 C CA . VAL A 1 113 ? -7.123 -5.504 4.177 1.00 97.44 113 VAL A CA 1
ATOM 850 C C . VAL A 1 113 ? -8.248 -6.301 4.841 1.00 97.44 113 VAL A C 1
ATOM 852 O O . VAL A 1 113 ? -9.414 -5.910 4.764 1.00 97.44 113 VAL A O 1
ATOM 855 N N . LYS A 1 114 ? -7.901 -7.403 5.517 1.00 96.19 114 LYS A N 1
ATOM 856 C CA . LYS A 1 114 ? -8.860 -8.291 6.187 1.00 96.19 114 LYS A CA 1
ATOM 857 C C . LYS A 1 114 ? -9.742 -7.494 7.151 1.00 96.19 114 LYS A C 1
ATOM 859 O O . LYS A 1 114 ? -9.252 -6.642 7.903 1.00 96.19 114 LYS A O 1
ATOM 864 N N . LYS A 1 115 ? -11.045 -7.780 7.168 1.00 93.62 115 LYS A N 1
ATOM 865 C CA . LYS A 1 115 ? -12.015 -7.080 8.025 1.00 93.62 115 LYS A CA 1
ATOM 866 C C . LYS A 1 115 ? -11.599 -7.149 9.502 1.00 93.62 115 LYS A C 1
ATOM 868 O O . LYS A 1 115 ? -11.175 -8.188 9.988 1.00 93.62 115 LYS A O 1
ATOM 873 N N . GLY A 1 116 ? -11.716 -6.032 10.222 1.00 91.50 116 GLY A N 1
ATOM 874 C CA . GLY A 1 116 ? -11.344 -5.941 11.642 1.00 91.50 116 GLY A CA 1
ATOM 875 C C . GLY A 1 116 ? -9.845 -5.752 11.912 1.00 91.50 116 GLY A C 1
ATOM 876 O O . GLY A 1 116 ? -9.477 -5.442 13.045 1.00 91.50 116 GLY A O 1
ATOM 877 N N . THR A 1 117 ? -8.986 -5.849 10.890 1.00 94.06 117 THR A N 1
ATOM 878 C CA . THR A 1 117 ? -7.550 -5.572 11.021 1.00 94.06 117 THR A CA 1
ATOM 879 C C . THR A 1 117 ? -7.311 -4.157 11.535 1.00 94.06 117 THR A C 1
ATOM 881 O O . THR A 1 117 ? -7.818 -3.169 10.992 1.00 94.06 117 THR A O 1
ATOM 884 N N . LYS A 1 118 ? -6.469 -4.044 12.563 1.00 93.62 118 LYS A N 1
ATOM 885 C CA . LYS A 1 118 ? -5.922 -2.759 12.997 1.00 93.62 118 LYS A CA 1
ATOM 886 C C . LYS A 1 118 ? -4.788 -2.367 12.056 1.00 93.62 118 LYS A C 1
ATOM 888 O O . LYS A 1 118 ? -3.761 -3.025 12.031 1.00 93.62 118 LYS A O 1
ATOM 893 N N . PHE A 1 119 ? -4.974 -1.292 11.301 1.00 96.38 119 PHE A N 1
ATOM 894 C CA . PHE A 1 119 ? -3.953 -0.722 10.423 1.00 96.38 119 PHE A CA 1
ATOM 895 C C . PHE A 1 119 ? -3.868 0.794 10.606 1.00 96.38 119 PHE A C 1
ATOM 897 O O . PHE A 1 119 ? -4.789 1.425 11.150 1.00 96.38 119 PHE A O 1
ATOM 904 N N . ILE A 1 120 ? -2.785 1.398 10.128 1.00 96.94 120 ILE A N 1
ATOM 905 C CA . ILE A 1 120 ? -2.597 2.851 10.133 1.00 96.94 120 ILE A CA 1
ATOM 906 C C . ILE A 1 120 ? -2.382 3.385 8.725 1.00 96.94 120 ILE A C 1
ATOM 908 O O . ILE A 1 120 ? -2.077 2.638 7.801 1.00 96.94 120 ILE A O 1
ATOM 912 N N . THR A 1 121 ? -2.547 4.693 8.571 1.00 97.56 121 THR A N 1
ATOM 913 C CA . THR A 1 121 ? -2.118 5.409 7.369 1.00 97.56 121 THR A CA 1
ATOM 914 C C . THR A 1 121 ? -1.201 6.556 7.758 1.00 97.56 121 THR A C 1
ATOM 916 O O . THR A 1 121 ? -1.438 7.242 8.761 1.00 97.56 121 THR A O 1
ATOM 919 N N . ARG A 1 122 ? -0.129 6.751 6.993 1.00 94.88 122 ARG A N 1
ATOM 920 C CA . ARG A 1 122 ? 0.868 7.800 7.237 1.00 94.88 122 ARG A CA 1
ATOM 921 C C . ARG A 1 122 ? 1.569 8.193 5.935 1.00 94.88 122 ARG A C 1
ATOM 923 O O . ARG A 1 122 ? 1.482 7.435 4.979 1.00 94.88 122 ARG A O 1
ATOM 930 N N . PRO A 1 123 ? 2.248 9.347 5.880 1.00 95.19 123 PRO A N 1
ATOM 931 C CA . PRO A 1 123 ? 3.162 9.641 4.785 1.00 95.19 123 PRO A CA 1
ATOM 932 C C . PRO A 1 123 ? 4.254 8.573 4.707 1.00 95.19 123 PRO A C 1
ATOM 934 O O . PRO A 1 123 ? 4.849 8.230 5.733 1.00 95.19 123 PRO A O 1
ATOM 937 N N . ALA A 1 124 ? 4.507 8.066 3.506 1.00 92.12 124 ALA A N 1
ATOM 938 C CA . ALA A 1 124 ? 5.599 7.149 3.242 1.00 92.12 124 ALA A CA 1
ATOM 939 C C . ALA A 1 124 ? 6.937 7.835 3.555 1.00 92.12 124 ALA A C 1
ATOM 941 O O . ALA A 1 124 ? 7.110 9.014 3.210 1.00 92.12 124 ALA A O 1
ATOM 942 N N . PRO A 1 125 ? 7.878 7.137 4.209 1.00 86.56 125 PRO A N 1
ATOM 943 C CA . PRO A 1 125 ? 9.189 7.696 4.490 1.00 86.56 125 PRO A CA 1
ATOM 944 C C . PRO A 1 125 ? 9.953 7.980 3.193 1.00 86.56 125 PRO A C 1
ATOM 946 O O . PRO A 1 125 ? 9.702 7.389 2.143 1.00 86.56 125 PRO A O 1
ATOM 949 N N . ARG A 1 126 ? 10.930 8.882 3.283 1.00 85.19 126 ARG A N 1
ATOM 950 C CA . ARG A 1 126 ? 11.926 9.068 2.228 1.00 85.19 126 ARG A CA 1
ATOM 951 C C . ARG A 1 126 ? 12.867 7.858 2.207 1.00 85.19 126 ARG A C 1
ATOM 953 O O . ARG A 1 126 ? 13.343 7.453 3.266 1.00 85.19 126 ARG A O 1
ATOM 960 N N . LEU A 1 127 ? 13.198 7.346 1.022 1.00 79.50 127 LEU A N 1
ATOM 961 C CA . LEU A 1 127 ? 14.180 6.271 0.845 1.00 79.50 127 LEU A CA 1
ATOM 962 C C . LEU A 1 127 ? 15.142 6.620 -0.292 1.00 79.50 127 LEU A C 1
ATOM 964 O O . LEU A 1 127 ? 14.720 6.822 -1.429 1.00 79.50 127 LEU A O 1
ATOM 968 N N . GLY A 1 128 ? 16.439 6.707 0.012 1.00 80.69 128 GLY A N 1
ATOM 969 C CA . GLY A 1 128 ? 17.457 7.102 -0.964 1.00 80.69 128 GLY A CA 1
ATOM 970 C C . GLY A 1 128 ? 17.144 8.452 -1.630 1.00 80.69 128 GLY A C 1
ATOM 971 O O . GLY A 1 128 ? 16.943 9.476 -0.960 1.00 80.69 128 GLY A O 1
ATOM 972 N N . SER A 1 129 ? 17.092 8.451 -2.964 1.00 80.44 129 SER A N 1
ATOM 973 C CA . SER A 1 129 ? 16.721 9.610 -3.788 1.00 80.44 129 SER A CA 1
ATOM 974 C C . SER A 1 129 ? 15.203 9.824 -3.906 1.00 80.44 129 SER A C 1
ATOM 976 O O . SER A 1 129 ? 14.775 10.915 -4.292 1.00 80.44 129 SER A O 1
ATOM 978 N N . ASN A 1 130 ? 14.378 8.839 -3.530 1.00 82.94 130 ASN A N 1
ATOM 979 C CA . ASN A 1 130 ? 12.922 8.919 -3.616 1.00 82.94 130 ASN A CA 1
ATOM 980 C C . ASN A 1 130 ? 12.344 9.680 -2.424 1.00 82.94 130 ASN A C 1
ATOM 982 O O . ASN A 1 130 ? 12.535 9.300 -1.268 1.00 82.94 130 ASN A O 1
ATOM 986 N N . SER A 1 131 ? 11.611 10.757 -2.718 1.00 82.75 131 SER A N 1
ATOM 987 C CA . SER A 1 131 ? 11.110 11.705 -1.718 1.00 82.75 131 SER A CA 1
ATOM 988 C C . SER A 1 131 ? 10.126 11.093 -0.722 1.00 82.75 131 SER A C 1
ATOM 990 O O . SER A 1 131 ? 10.076 11.554 0.416 1.00 82.75 131 SER A O 1
ATOM 992 N N . GLY A 1 132 ? 9.350 10.089 -1.136 1.00 87.69 132 GLY A N 1
ATOM 993 C CA . GLY A 1 132 ? 8.218 9.604 -0.356 1.00 87.69 132 GLY A CA 1
ATOM 994 C C . GLY A 1 132 ? 7.125 10.670 -0.235 1.00 87.69 132 GLY A C 1
ATOM 995 O O . GLY A 1 132 ? 7.001 11.560 -1.085 1.00 87.69 132 GLY A O 1
ATOM 996 N N . GLY A 1 133 ? 6.357 10.591 0.852 1.00 89.06 133 GLY A N 1
ATOM 997 C CA . GLY A 1 133 ? 5.378 11.603 1.252 1.00 89.06 133 GLY A CA 1
ATOM 998 C C . GLY A 1 133 ? 3.925 11.298 0.887 1.00 89.06 133 GLY A C 1
ATOM 999 O O . GLY A 1 133 ? 3.032 11.826 1.549 1.00 89.06 133 GLY A O 1
ATOM 1000 N N . ALA A 1 134 ? 3.660 10.419 -0.085 1.00 93.75 134 ALA A N 1
ATOM 1001 C CA . ALA A 1 134 ? 2.295 9.955 -0.340 1.00 93.75 134 ALA A CA 1
ATOM 1002 C C . ALA A 1 134 ? 1.784 9.099 0.825 1.00 93.75 134 ALA A C 1
ATOM 1004 O O . ALA A 1 134 ? 2.567 8.513 1.572 1.00 93.75 134 ALA A O 1
ATOM 1005 N N . ILE A 1 135 ? 0.465 9.022 1.003 1.00 96.81 135 ILE A N 1
ATOM 1006 C CA . ILE A 1 135 ? -0.114 8.257 2.109 1.00 96.81 135 ILE A CA 1
ATOM 1007 C C . ILE A 1 135 ? -0.009 6.753 1.836 1.00 96.81 135 ILE A C 1
ATOM 1009 O O . ILE A 1 135 ? -0.742 6.212 1.011 1.00 96.81 135 ILE A O 1
ATOM 1013 N N . GLU A 1 136 ? 0.850 6.078 2.593 1.00 96.38 136 GLU A N 1
ATOM 1014 C CA . GLU A 1 136 ? 0.923 4.622 2.664 1.00 96.38 136 GLU A CA 1
ATOM 1015 C C . GLU A 1 136 ? -0.048 4.054 3.710 1.00 96.38 136 GLU A C 1
ATOM 1017 O O . GLU A 1 136 ? -0.484 4.732 4.652 1.00 96.38 136 GLU A O 1
ATOM 1022 N N . ILE A 1 137 ? -0.362 2.772 3.546 1.00 97.81 137 ILE A N 1
ATOM 1023 C CA . ILE A 1 137 ? -1.121 1.954 4.483 1.00 97.81 137 ILE A CA 1
ATOM 1024 C C . ILE A 1 137 ? -0.159 0.961 5.118 1.00 97.81 137 ILE A C 1
ATOM 1026 O O . ILE A 1 137 ? 0.516 0.209 4.416 1.00 97.81 137 ILE A O 1
ATOM 1030 N N . VAL A 1 138 ? -0.119 0.954 6.449 1.00 97.06 138 VAL A N 1
ATOM 1031 C CA . VAL A 1 138 ? 0.740 0.050 7.213 1.00 97.06 138 VAL A CA 1
ATOM 1032 C C . VAL A 1 138 ? -0.122 -0.930 7.991 1.00 97.06 138 VAL A C 1
ATOM 1034 O O . VAL A 1 138 ? -0.954 -0.519 8.808 1.00 97.06 138 VAL A O 1
ATOM 1037 N N . THR A 1 139 ? 0.067 -2.219 7.730 1.00 97.00 139 THR A N 1
ATOM 1038 C CA . THR A 1 139 ? -0.689 -3.322 8.334 1.00 97.00 139 THR A CA 1
ATOM 1039 C C . THR A 1 139 ? 0.223 -4.225 9.166 1.00 97.00 139 THR A C 1
ATOM 1041 O O . THR A 1 139 ? 1.434 -4.254 8.942 1.00 97.00 139 THR A O 1
ATOM 1044 N N . PRO A 1 140 ? -0.321 -5.015 10.104 1.00 95.75 140 PRO A N 1
ATOM 1045 C CA . PRO A 1 140 ? 0.391 -6.172 10.624 1.00 95.75 140 PRO A CA 1
ATOM 1046 C C . PRO A 1 140 ? 0.714 -7.153 9.478 1.00 95.75 140 PRO A C 1
ATOM 1048 O O . PRO A 1 140 ? 0.081 -7.085 8.412 1.00 95.75 140 PRO A O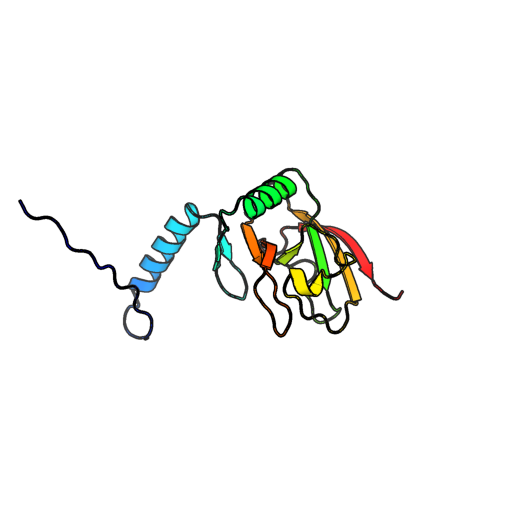 1
ATOM 1051 N N . PRO A 1 141 ? 1.673 -8.073 9.667 1.00 94.88 141 PRO A N 1
ATOM 1052 C CA . PRO A 1 141 ? 1.954 -9.116 8.685 1.00 94.88 141 PRO A CA 1
ATOM 1053 C C . PRO A 1 141 ? 0.702 -9.953 8.384 1.00 94.88 141 PRO A C 1
ATOM 1055 O O . PRO A 1 141 ? -0.194 -10.070 9.226 1.00 94.88 141 PRO A O 1
ATOM 1058 N N . ASN A 1 142 ? 0.622 -10.535 7.185 1.00 94.12 142 ASN A N 1
ATOM 1059 C CA . ASN A 1 142 ? -0.443 -11.466 6.775 1.00 94.12 142 ASN A CA 1
ATOM 1060 C C . ASN A 1 142 ? -1.875 -10.904 6.897 1.00 94.12 142 ASN A C 1
ATOM 1062 O O . ASN A 1 142 ? -2.845 -11.657 7.034 1.00 94.12 142 ASN A O 1
ATOM 1066 N N . SER A 1 143 ? -2.023 -9.578 6.876 1.00 95.69 143 SER A N 1
ATOM 1067 C CA . SER A 1 143 ? -3.302 -8.897 7.117 1.00 95.69 143 SER A CA 1
ATOM 1068 C C . SER A 1 143 ? -4.024 -8.450 5.845 1.00 95.69 143 SER A C 1
ATOM 1070 O O . SER A 1 143 ? -5.109 -7.874 5.928 1.00 95.69 143 SER A O 1
ATOM 1072 N N . VAL A 1 144 ? -3.449 -8.721 4.673 1.00 96.62 144 VAL A N 1
ATOM 1073 C CA . VAL A 1 144 ? -4.073 -8.482 3.369 1.00 96.62 144 VAL A CA 1
ATOM 1074 C C . VAL A 1 144 ? -4.437 -9.821 2.742 1.00 96.62 144 VAL A C 1
ATOM 1076 O O . VAL A 1 144 ? -3.631 -10.746 2.707 1.00 96.62 144 VAL A O 1
ATOM 1079 N N . GLU A 1 145 ? -5.676 -9.928 2.286 1.00 96.50 145 GLU A N 1
ATOM 1080 C CA . GLU A 1 145 ? -6.151 -11.012 1.439 1.00 96.50 145 GLU A CA 1
ATOM 1081 C C . GLU A 1 145 ? -5.811 -10.672 -0.013 1.00 96.50 145 GLU A C 1
ATOM 1083 O O . GLU A 1 145 ? -6.415 -9.776 -0.612 1.00 96.50 145 GLU A O 1
ATOM 1088 N N . LEU A 1 146 ? -4.787 -11.343 -0.542 1.00 96.12 146 LEU A N 1
ATOM 1089 C CA . LEU A 1 146 ? -4.312 -11.137 -1.906 1.00 96.12 146 LEU A CA 1
ATOM 1090 C C . LEU A 1 146 ? -5.365 -11.615 -2.901 1.00 96.12 146 LEU A C 1
ATOM 1092 O O . LEU A 1 146 ? -5.856 -12.734 -2.802 1.00 96.12 146 LEU A O 1
ATOM 1096 N N . GLN A 1 147 ? -5.691 -10.753 -3.856 1.00 96.25 147 GLN A N 1
ATOM 1097 C CA . GLN A 1 147 ? -6.625 -11.057 -4.938 1.00 96.25 147 GLN A CA 1
ATOM 1098 C C . GLN A 1 147 ? -5.886 -11.455 -6.207 1.00 96.25 147 GLN A C 1
ATOM 1100 O O . GLN A 1 147 ? -6.366 -12.281 -6.974 1.00 96.25 147 GLN A O 1
ATOM 1105 N N . TYR A 1 148 ? -4.707 -10.874 -6.425 1.00 93.50 148 TYR A N 1
ATOM 1106 C CA . TYR A 1 148 ? -3.877 -11.218 -7.561 1.00 93.50 148 TYR A CA 1
ATOM 1107 C C . TYR A 1 148 ? -2.394 -11.044 -7.252 1.00 93.50 148 T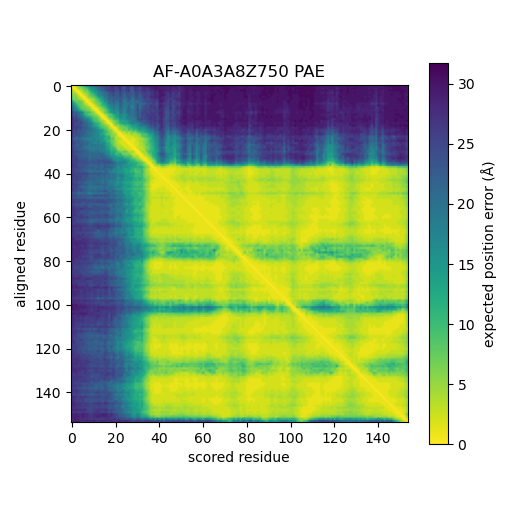YR A C 1
ATOM 1109 O O . TYR A 1 148 ? -1.981 -10.256 -6.392 1.00 93.50 148 TYR A O 1
ATOM 1117 N N . PHE A 1 149 ? -1.610 -11.781 -8.025 1.00 93.81 149 PHE A N 1
ATOM 1118 C CA . PHE A 1 149 ? -0.171 -11.679 -8.150 1.00 93.81 149 PHE A CA 1
ATOM 1119 C C . PHE A 1 149 ? 0.136 -11.700 -9.645 1.00 93.81 149 PHE A C 1
ATOM 1121 O O . PHE A 1 149 ? -0.325 -12.596 -10.348 1.00 93.81 149 PHE A O 1
ATOM 1128 N N . TYR A 1 150 ? 0.859 -10.697 -10.129 1.00 93.62 150 TYR A N 1
ATOM 1129 C CA . TYR A 1 150 ? 1.201 -10.553 -11.539 1.00 93.62 150 TYR A CA 1
ATOM 1130 C C . TYR A 1 150 ? 2.709 -10.375 -11.685 1.00 93.62 150 TYR A C 1
ATOM 1132 O O . TYR A 1 150 ? 3.256 -9.435 -11.106 1.00 93.62 150 TYR A O 1
ATOM 1140 N N . MET A 1 151 ? 3.358 -11.253 -12.451 1.00 92.25 151 MET A N 1
ATOM 1141 C CA . MET A 1 151 ? 4.762 -11.106 -12.840 1.00 92.25 151 MET A CA 1
ATOM 1142 C C . MET A 1 151 ? 4.875 -10.149 -14.023 1.00 92.25 151 MET A C 1
ATOM 1144 O O . MET A 1 151 ? 4.125 -10.239 -14.989 1.00 92.25 151 MET A O 1
ATOM 1148 N N . LEU A 1 152 ? 5.810 -9.210 -13.944 1.00 87.44 152 LEU A N 1
ATOM 1149 C CA . LEU A 1 152 ? 6.120 -8.279 -15.018 1.00 87.44 152 LEU A CA 1
ATOM 1150 C C . LEU A 1 152 ? 7.198 -8.895 -15.914 1.00 87.44 152 LEU A C 1
ATOM 1152 O O . LEU A 1 152 ? 8.269 -9.247 -15.428 1.00 87.44 152 LEU A O 1
ATOM 1156 N N . GLY A 1 153 ? 6.931 -8.965 -17.220 1.00 75.69 153 GLY A N 1
ATOM 1157 C CA . GLY A 1 153 ? 7.890 -9.473 -18.207 1.00 75.69 153 GLY A CA 1
ATOM 1158 C C . GLY A 1 153 ? 7.769 -10.963 -18.538 1.00 75.69 153 GLY A C 1
ATOM 1159 O O . GLY A 1 153 ? 8.657 -11.480 -19.210 1.00 75.69 153 GLY A O 1
ATOM 1160 N N . GLU A 1 154 ? 6.692 -11.620 -18.100 1.00 54.44 154 GLU A N 1
ATOM 1161 C CA . GLU A 1 154 ? 6.206 -12.878 -18.691 1.00 54.44 154 GLU A CA 1
ATOM 1162 C C . GLU A 1 154 ? 5.156 -12.608 -19.778 1.00 54.44 154 GLU A C 1
ATOM 1164 O O . GLU A 1 154 ? 4.395 -11.618 -19.633 1.00 54.44 154 GLU A O 1
#

Nearest PDB structures (foldseek):
  6b12-assembly2_D  TM=7.416E-01  e=5.788E-03  Pseudomonas protegens Pf-5
  6rbd-assembly1_l  TM=2.392E-01  e=4.963E+00  Saccharomyces cerevisiae S288C
  9fsm-assembly1_A  TM=2.921E-01  e=7.059E+00  Klebsiella pneumoniae

Radius of gyration: 18.99 Å; Cα contacts (8 Å, |Δi|>4): 273; chains: 1; bounding box: 37×46×62 Å

pLDDT: mean 79.75, std 21.17, range [27.53, 98.19]

Sequence (154 aa):
MRDVLTGVVVGGLGSAGFYGAGKAVDALWGSVAGRRNLVETPYGMAVQNNSKEARRIKKYVKQGGMVYRGGTYGRSKIADAQFWAPESPLTVGYAKKYGVDFGQMDYIIGGYVKKGTKFITRPAPRLGSNSGGAIEIVTPPNSVELQYFYMLGE

Foldseek 3Di:
DDDDDDDPDPDDDDDDDPPPVVVVVVVVCVVVCVVFLWDQDPVGIDGADPDPQQVVVVVCLLVFQKWKDWADPPPDDDQFDFKTDSDWPPPPCNCLAQQNDDPDTFKMWMFHFAHPFRKHWDFHPHHDPRHTGHIIIGGGTNRTDIPDMDTPPD

Secondary structure (DSSP, 8-state):
------------------TTHHHHHHHHHHHHHTTS-EEEETTEEEE---SHHHHHHHHHHHTT--EEEEE-TTTS-STT--EEBSS-TTSTTHHHHHT---SS--EEEEEEEPTT---EEEEPPPBTTB---SEEEE--TT-EEEEEEEETT-